Protein AF-A0A813VV79-F1 (afdb_monomer)

Nearest PDB structures (foldseek):
  6a3j-assembly1_D  TM=3.749E-01  e=3.540E+00  Pseudarthrobacter phenanthrenivorans Sphe3
  6a3g-assembly1_B  TM=3.731E-01  e=4.780E+00  Pseudarthrobacter phenanthrenivorans Sphe3
  6a3j-assembly1_C  TM=3.717E-01  e=4.780E+00  Pseudarthrobacter phenanthrenivorans Sphe3
  6a3f-assembly1_B-2  TM=2.585E-01  e=3.992E+00  Pseudarthrobacter phenanthrenivorans Sphe3

Structure (mmCIF, N/CA/C/O backbone):
data_AF-A0A813VV79-F1
#
_entry.id   AF-A0A813VV79-F1
#
loop_
_atom_site.group_PDB
_atom_site.id
_atom_site.type_symbol
_atom_site.label_atom_id
_atom_site.label_alt_id
_atom_site.label_comp_id
_atom_site.label_asym_id
_atom_site.label_entity_id
_atom_site.label_seq_id
_atom_site.pdbx_PDB_ins_code
_atom_site.Cartn_x
_atom_site.Cartn_y
_atom_site.Cartn_z
_atom_site.occupancy
_atom_site.B_iso_or_equiv
_atom_site.auth_seq_id
_atom_site.auth_comp_id
_atom_site.auth_asym_id
_atom_site.auth_atom_id
_atom_site.pdbx_PDB_model_num
ATOM 1 N N . MET A 1 1 ? 46.073 -3.521 -44.378 1.00 63.41 1 MET A N 1
ATOM 2 C CA . MET A 1 1 ? 46.141 -3.479 -42.897 1.00 63.41 1 MET A CA 1
ATOM 3 C C . MET A 1 1 ? 45.256 -2.360 -42.353 1.00 63.41 1 MET A C 1
ATOM 5 O O . MET A 1 1 ? 44.506 -2.613 -41.420 1.00 63.41 1 MET A O 1
ATOM 9 N N . ASP A 1 2 ? 45.267 -1.177 -42.974 1.00 77.50 2 ASP A N 1
ATOM 10 C CA . ASP A 1 2 ? 44.500 -0.005 -42.515 1.00 77.50 2 ASP A CA 1
ATOM 11 C C . ASP A 1 2 ? 42.972 -0.176 -42.568 1.00 77.50 2 ASP A C 1
ATOM 13 O O . ASP A 1 2 ? 42.283 0.219 -41.628 1.00 77.50 2 ASP A O 1
ATOM 17 N N . ASP A 1 3 ? 42.438 -0.859 -43.585 1.00 86.88 3 ASP A N 1
ATOM 18 C CA . ASP A 1 3 ? 40.991 -1.124 -43.687 1.00 86.88 3 ASP A CA 1
ATOM 19 C C . ASP A 1 3 ? 40.473 -2.044 -42.574 1.00 86.88 3 ASP A C 1
ATOM 21 O O . ASP A 1 3 ? 39.378 -1.841 -42.046 1.00 86.88 3 ASP A O 1
ATOM 25 N N . LEU A 1 4 ? 41.285 -3.026 -42.165 1.00 87.25 4 LEU A N 1
ATOM 26 C CA . LEU A 1 4 ? 40.946 -3.934 -41.069 1.00 87.25 4 LEU A CA 1
ATOM 27 C C . LEU A 1 4 ? 40.948 -3.193 -39.726 1.00 87.25 4 LEU A C 1
ATOM 29 O O . LEU A 1 4 ? 40.021 -3.354 -38.936 1.00 87.25 4 LEU A O 1
ATOM 33 N N . ASN A 1 5 ? 41.940 -2.331 -39.492 1.00 91.31 5 ASN A N 1
ATOM 34 C CA . ASN A 1 5 ? 42.005 -1.501 -38.287 1.00 91.31 5 ASN A CA 1
ATOM 35 C C . ASN A 1 5 ? 40.835 -0.504 -38.219 1.00 91.31 5 ASN A C 1
ATOM 37 O O . ASN A 1 5 ? 40.229 -0.325 -37.163 1.00 91.31 5 ASN A O 1
ATOM 41 N N . SER A 1 6 ? 40.468 0.099 -39.353 1.00 92.81 6 SER A N 1
ATOM 42 C CA . SER A 1 6 ? 39.303 0.984 -39.465 1.00 92.81 6 SER A CA 1
ATOM 43 C C . SER A 1 6 ? 37.993 0.246 -39.168 1.00 92.81 6 SER A C 1
ATOM 45 O O . SER A 1 6 ? 37.156 0.742 -38.411 1.00 92.81 6 SER A O 1
ATOM 47 N N . PHE A 1 7 ? 37.831 -0.971 -39.697 1.00 93.12 7 PHE A N 1
ATOM 48 C CA . PHE A 1 7 ? 36.673 -1.816 -39.410 1.00 93.12 7 PHE A CA 1
ATOM 49 C C . PHE A 1 7 ? 36.586 -2.195 -37.925 1.00 93.12 7 PHE A C 1
ATOM 51 O O . PHE A 1 7 ? 35.532 -2.020 -37.316 1.00 93.12 7 PHE A O 1
ATOM 58 N N . ILE A 1 8 ? 37.693 -2.637 -37.317 1.00 94.25 8 ILE A N 1
ATOM 59 C CA . ILE A 1 8 ? 37.753 -2.985 -35.887 1.00 94.25 8 ILE A CA 1
ATOM 60 C C . ILE A 1 8 ? 37.374 -1.782 -35.012 1.00 94.25 8 ILE A C 1
ATOM 62 O O . ILE A 1 8 ? 36.592 -1.932 -34.075 1.00 94.25 8 ILE A O 1
ATOM 66 N N . ASN A 1 9 ? 37.867 -0.583 -35.330 1.00 94.38 9 ASN A N 1
ATOM 67 C CA . ASN A 1 9 ? 37.539 0.625 -34.570 1.00 94.38 9 ASN A CA 1
ATOM 68 C C . ASN A 1 9 ? 36.052 0.992 -34.667 1.00 94.38 9 ASN A C 1
ATOM 70 O O . ASN A 1 9 ? 35.445 1.341 -33.657 1.00 94.38 9 ASN A O 1
ATOM 74 N N . LYS A 1 10 ? 35.441 0.857 -35.851 1.00 94.81 10 LYS A N 1
ATOM 75 C CA . LYS A 1 10 ? 33.994 1.069 -36.018 1.00 94.81 10 LYS A CA 1
ATOM 76 C C . LYS A 1 10 ? 33.174 0.060 -35.216 1.00 94.81 10 LYS A C 1
ATOM 78 O O . LYS A 1 10 ? 32.193 0.448 -34.590 1.00 94.81 10 LYS A O 1
ATOM 83 N N . GLN A 1 11 ? 33.590 -1.207 -35.201 1.00 95.31 11 GLN A N 1
ATOM 84 C CA . GLN A 1 11 ? 32.927 -2.242 -34.406 1.00 95.31 11 GLN A CA 1
ATOM 85 C C . GLN A 1 11 ? 33.036 -1.961 -32.903 1.00 95.31 11 GLN A C 1
ATOM 87 O O . GLN A 1 11 ? 32.039 -2.066 -32.198 1.00 95.31 11 GLN A O 1
ATOM 92 N N . ARG A 1 12 ? 34.202 -1.519 -32.409 1.00 95.31 12 ARG A N 1
ATOM 93 C CA . ARG A 1 12 ? 34.362 -1.113 -30.999 1.00 95.31 12 ARG A CA 1
ATOM 94 C C . ARG A 1 12 ? 33.433 0.036 -30.622 1.00 95.31 12 ARG A C 1
ATOM 96 O O . ARG A 1 12 ? 32.704 -0.080 -29.649 1.00 95.31 12 ARG A O 1
ATOM 103 N N . GLN A 1 13 ? 33.390 1.089 -31.436 1.00 95.62 13 GLN A N 1
ATOM 104 C CA . GLN A 1 13 ? 32.497 2.228 -31.198 1.00 95.62 13 GLN A CA 1
ATOM 105 C C . GLN A 1 13 ? 31.018 1.831 -31.223 1.00 95.62 13 GLN A C 1
ATOM 107 O O . GLN A 1 13 ? 30.213 2.391 -30.484 1.00 95.62 13 GLN A O 1
ATOM 112 N N . PHE A 1 14 ? 30.640 0.888 -32.090 1.00 95.75 14 PHE A N 1
ATOM 113 C CA . PHE A 1 14 ? 29.282 0.357 -32.107 1.00 95.75 14 PHE A CA 1
ATOM 114 C C . PHE A 1 14 ? 28.969 -0.416 -30.821 1.00 95.75 14 PHE A C 1
ATOM 116 O O . PHE A 1 14 ? 27.944 -0.152 -30.201 1.00 95.75 14 PHE A O 1
ATOM 123 N N . LEU A 1 15 ? 29.864 -1.308 -30.389 1.00 96.19 15 LEU A N 1
ATOM 124 C CA . LEU A 1 15 ? 29.694 -2.075 -29.153 1.00 96.19 15 LEU A CA 1
ATOM 125 C C . LEU A 1 15 ? 29.632 -1.174 -27.913 1.00 96.19 15 LEU A C 1
ATOM 127 O O . LEU A 1 15 ? 28.783 -1.396 -27.060 1.00 96.19 15 LEU A O 1
ATOM 131 N N . GLU A 1 16 ? 30.458 -0.128 -27.838 1.00 97.06 16 GLU A N 1
ATOM 132 C CA . GLU A 1 16 ? 30.405 0.867 -26.755 1.00 97.06 16 GLU A CA 1
ATOM 133 C C . GLU A 1 16 ? 29.064 1.608 -26.724 1.00 97.06 16 GLU A C 1
ATOM 135 O O . GLU A 1 16 ? 28.493 1.817 -25.657 1.00 97.06 16 GLU A O 1
ATOM 140 N N . LYS A 1 17 ? 28.519 1.978 -27.890 1.00 96.38 17 LYS A N 1
ATOM 141 C CA . LYS A 1 17 ? 27.184 2.589 -27.962 1.00 96.38 17 LYS A CA 1
ATOM 142 C C . LYS A 1 17 ? 26.100 1.630 -27.489 1.00 96.38 17 LYS A C 1
ATOM 144 O O . LYS A 1 17 ? 25.245 2.045 -26.722 1.00 96.38 17 LYS A O 1
ATOM 149 N N . VAL A 1 18 ? 26.142 0.373 -27.930 1.00 96.31 18 VAL A N 1
ATOM 150 C CA . VAL A 1 18 ? 25.165 -0.640 -27.509 1.00 96.31 18 VAL A CA 1
ATOM 151 C C . VAL A 1 18 ? 25.243 -0.877 -26.002 1.00 96.31 18 VAL A C 1
ATOM 153 O O . VAL A 1 18 ? 24.201 -0.897 -25.362 1.00 96.31 18 VAL A O 1
ATOM 156 N N . ALA A 1 19 ? 26.444 -0.988 -25.431 1.00 95.75 19 ALA A N 1
ATOM 157 C CA . ALA A 1 19 ? 26.625 -1.134 -23.988 1.00 95.75 19 ALA A CA 1
ATOM 158 C C . ALA A 1 19 ? 26.023 0.051 -23.215 1.00 95.75 19 ALA A C 1
ATOM 160 O O . ALA A 1 19 ? 25.222 -0.153 -22.313 1.00 95.75 19 ALA A O 1
ATOM 161 N N . ASN A 1 20 ? 26.308 1.285 -23.642 1.00 95.88 20 ASN A N 1
ATOM 162 C CA . ASN A 1 20 ? 25.757 2.477 -22.994 1.00 95.88 20 ASN A CA 1
ATOM 163 C C . ASN A 1 20 ? 24.224 2.567 -23.093 1.00 95.88 20 ASN A C 1
ATOM 165 O O . ASN A 1 20 ? 23.585 3.093 -22.188 1.00 95.88 20 ASN A O 1
ATOM 169 N N . GLU A 1 21 ? 23.624 2.128 -24.203 1.00 96.94 21 GLU A N 1
ATOM 170 C CA . GLU A 1 21 ? 22.161 2.089 -24.327 1.00 96.94 21 GLU A CA 1
ATOM 171 C C . GLU A 1 21 ? 21.547 0.966 -23.480 1.00 96.94 21 GLU A C 1
ATOM 173 O O . GLU A 1 21 ? 20.478 1.168 -22.913 1.00 96.94 21 GLU A O 1
ATOM 178 N N . LEU A 1 22 ? 22.225 -0.178 -23.334 1.00 95.75 22 LEU A N 1
ATOM 179 C CA . LEU A 1 22 ? 21.794 -1.247 -22.426 1.00 95.75 22 LEU A CA 1
ATOM 180 C C . LEU A 1 22 ? 21.783 -0.768 -20.969 1.00 95.75 22 LEU A C 1
ATOM 182 O O . LEU A 1 22 ? 20.759 -0.904 -20.309 1.00 95.75 22 LEU A O 1
ATOM 186 N N . ASP A 1 23 ? 22.850 -0.106 -20.514 1.00 95.94 23 ASP A N 1
ATOM 187 C CA . ASP A 1 23 ? 22.930 0.433 -19.148 1.00 95.94 23 ASP A CA 1
ATOM 188 C C . ASP A 1 23 ? 21.802 1.443 -18.853 1.00 95.94 23 ASP A C 1
ATOM 190 O O . ASP A 1 23 ? 21.273 1.509 -17.741 1.00 95.94 23 ASP A O 1
ATOM 194 N N . LYS A 1 24 ? 21.402 2.241 -19.854 1.00 96.38 24 LYS A N 1
ATOM 195 C CA . LYS A 1 24 ? 20.263 3.165 -19.722 1.00 96.38 24 LYS A CA 1
ATOM 196 C C . LYS A 1 24 ? 18.941 2.424 -19.597 1.00 96.38 24 LYS A C 1
ATOM 198 O O . LYS A 1 24 ? 18.138 2.790 -18.746 1.00 96.38 24 LYS A O 1
ATOM 203 N N . VAL A 1 25 ? 18.715 1.417 -20.441 1.00 96.69 25 VAL A N 1
ATOM 204 C CA . VAL A 1 25 ? 17.488 0.614 -20.398 1.00 96.69 25 VAL A CA 1
ATOM 205 C C . VAL A 1 25 ? 17.356 -0.076 -19.045 1.00 96.69 25 VAL A C 1
ATOM 207 O O . VAL A 1 25 ? 16.278 -0.025 -18.462 1.00 96.69 25 VAL A O 1
ATOM 210 N N . ASP A 1 26 ? 18.440 -0.639 -18.509 1.00 95.31 26 ASP A N 1
ATOM 211 C CA . ASP A 1 26 ? 18.433 -1.260 -17.181 1.00 95.31 26 ASP A CA 1
ATOM 212 C C . ASP A 1 26 ? 18.024 -0.245 -16.100 1.00 95.31 26 ASP A C 1
ATOM 214 O O . ASP A 1 26 ? 17.106 -0.496 -15.317 1.00 95.31 26 ASP A O 1
ATOM 218 N N . SER A 1 27 ? 18.604 0.961 -16.124 1.00 95.50 27 SER A N 1
ATOM 219 C CA . SER A 1 27 ? 18.218 2.026 -15.191 1.00 95.50 27 SER A CA 1
ATOM 220 C C . SER A 1 27 ? 16.762 2.488 -15.354 1.00 95.50 27 SER A C 1
ATOM 222 O O . SER A 1 27 ? 16.130 2.859 -14.363 1.00 95.50 27 SER A O 1
ATOM 224 N N . GLU A 1 28 ? 16.233 2.534 -16.578 1.00 96.38 28 GLU A N 1
ATOM 225 C CA . GLU A 1 28 ? 14.838 2.912 -16.839 1.00 96.38 28 GLU A CA 1
ATOM 226 C C . GLU A 1 28 ? 13.859 1.829 -16.371 1.00 96.38 28 GLU A C 1
ATOM 228 O O . GLU A 1 28 ? 12.793 2.151 -15.842 1.00 96.38 28 GLU A O 1
ATOM 233 N N . VAL A 1 29 ? 14.224 0.553 -16.523 1.00 95.69 29 VAL A N 1
ATOM 234 C CA . VAL A 1 29 ? 13.448 -0.585 -16.017 1.00 95.69 29 VAL A CA 1
ATOM 235 C C . VAL A 1 29 ? 13.380 -0.553 -14.491 1.00 95.69 29 VAL A C 1
ATOM 237 O O . VAL A 1 29 ? 12.292 -0.705 -13.935 1.00 95.69 29 VAL A O 1
ATOM 240 N N . ASP A 1 30 ? 14.493 -0.276 -13.811 1.00 93.44 30 ASP A N 1
ATOM 241 C CA . ASP A 1 30 ? 14.518 -0.141 -12.351 1.00 93.44 30 ASP A CA 1
ATOM 242 C C . ASP A 1 30 ? 13.627 1.013 -11.860 1.00 93.44 30 ASP A C 1
ATOM 244 O O . ASP A 1 30 ? 12.841 0.847 -10.919 1.00 93.44 30 ASP A O 1
ATOM 248 N N . ASP A 1 31 ? 13.682 2.178 -12.520 1.00 94.19 31 ASP A N 1
ATOM 249 C CA . ASP A 1 31 ? 12.796 3.300 -12.186 1.00 94.19 31 ASP A CA 1
ATOM 250 C C . ASP A 1 31 ? 11.322 2.957 -12.431 1.00 94.19 31 ASP A C 1
ATOM 252 O O . ASP A 1 31 ? 10.455 3.267 -11.606 1.00 94.19 31 ASP A O 1
ATOM 256 N N . PHE A 1 32 ? 11.027 2.286 -13.546 1.00 92.62 32 PHE A N 1
ATOM 257 C CA . PHE A 1 32 ? 9.676 1.854 -13.872 1.00 92.62 32 PHE A CA 1
ATOM 258 C C . PHE A 1 32 ? 9.128 0.878 -12.825 1.00 92.62 32 PHE A C 1
ATOM 260 O O . PHE A 1 32 ? 8.015 1.081 -12.334 1.00 92.62 32 PHE A O 1
ATOM 267 N N . ASN A 1 33 ? 9.917 -0.118 -12.418 1.00 88.25 33 ASN A N 1
ATOM 268 C CA . ASN A 1 33 ? 9.540 -1.076 -11.379 1.00 88.25 33 ASN A CA 1
ATOM 269 C C . ASN A 1 33 ? 9.225 -0.368 -10.055 1.00 88.25 33 ASN A C 1
ATOM 271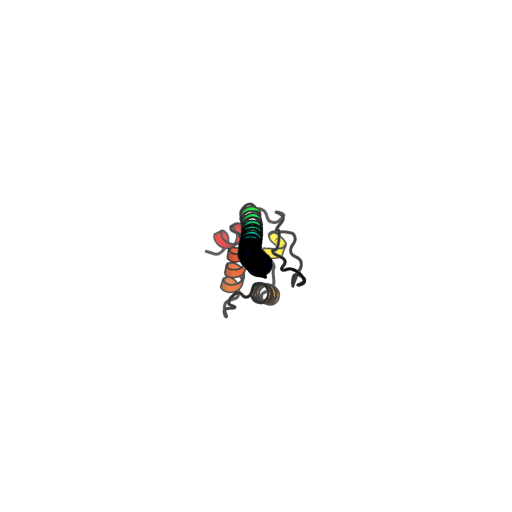 O O . ASN A 1 33 ? 8.151 -0.571 -9.485 1.00 88.25 33 ASN A O 1
ATOM 275 N N . ARG A 1 34 ? 10.084 0.566 -9.628 1.00 88.25 34 ARG A N 1
ATOM 276 C CA . ARG A 1 34 ? 9.845 1.390 -8.432 1.00 88.25 34 ARG A CA 1
ATOM 277 C C . ARG A 1 34 ? 8.551 2.204 -8.530 1.00 88.25 34 ARG A C 1
ATOM 279 O O . ARG A 1 34 ? 7.837 2.385 -7.542 1.00 88.25 34 ARG A O 1
ATOM 286 N N . ARG A 1 35 ? 8.227 2.739 -9.710 1.00 89.44 35 ARG A N 1
ATOM 287 C CA . ARG A 1 35 ? 6.979 3.491 -9.928 1.00 89.44 35 ARG A CA 1
ATOM 288 C C . ARG A 1 35 ? 5.745 2.593 -9.856 1.00 89.44 35 ARG A C 1
ATOM 290 O O . ARG A 1 35 ? 4.737 3.027 -9.302 1.00 89.44 35 ARG A O 1
ATOM 297 N N . ILE A 1 36 ? 5.819 1.371 -10.381 1.00 86.06 36 ILE A N 1
ATOM 298 C CA . ILE A 1 36 ? 4.733 0.384 -10.299 1.00 86.06 36 ILE A CA 1
ATOM 299 C C . ILE A 1 36 ? 4.491 -0.055 -8.852 1.00 86.06 36 ILE A C 1
ATOM 301 O O . ILE A 1 36 ? 3.337 -0.109 -8.422 1.00 86.06 36 ILE A O 1
ATOM 305 N N . GLU A 1 37 ? 5.548 -0.297 -8.080 1.00 85.00 37 GLU A N 1
ATOM 306 C CA 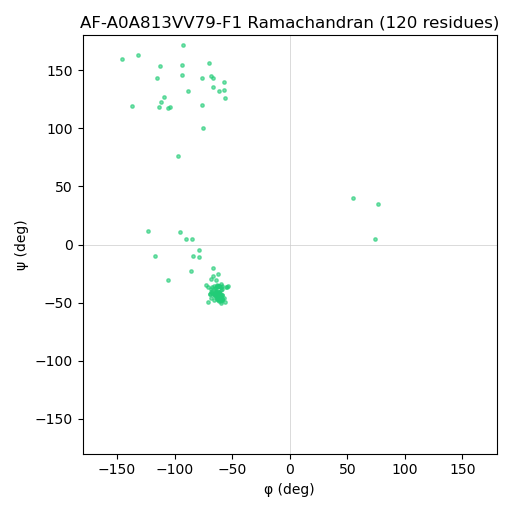. GLU A 1 37 ? 5.438 -0.635 -6.658 1.00 85.00 37 GLU A CA 1
ATOM 307 C C . GLU A 1 37 ? 4.744 0.491 -5.873 1.00 85.00 37 GLU A C 1
ATOM 309 O O . GLU A 1 37 ? 3.732 0.267 -5.207 1.00 85.00 37 GLU A O 1
ATOM 314 N N . ASN A 1 38 ? 5.204 1.734 -6.047 1.00 84.69 38 ASN A N 1
ATOM 315 C CA . ASN A 1 38 ? 4.593 2.903 -5.411 1.00 84.69 38 ASN A CA 1
ATOM 316 C C . ASN A 1 38 ? 3.121 3.100 -5.808 1.00 84.69 38 ASN A C 1
ATOM 318 O O . ASN A 1 38 ? 2.296 3.460 -4.965 1.00 84.69 38 ASN A O 1
ATOM 322 N N . LEU A 1 39 ? 2.776 2.864 -7.079 1.00 86.19 39 LEU A N 1
ATOM 323 C CA . LEU A 1 39 ? 1.392 2.941 -7.543 1.00 86.19 39 LEU A CA 1
ATOM 324 C C . LEU A 1 39 ? 0.527 1.869 -6.873 1.00 86.19 39 LEU A C 1
ATOM 326 O O . LEU A 1 39 ? -0.580 2.170 -6.433 1.00 86.19 39 LEU A O 1
ATOM 330 N N . SER A 1 40 ? 1.045 0.647 -6.756 1.00 86.62 40 SER A N 1
ATOM 331 C CA . SER A 1 40 ? 0.350 -0.474 -6.117 1.00 86.62 40 SER A CA 1
ATOM 332 C C . SER A 1 40 ? 0.068 -0.176 -4.642 1.00 86.62 40 SER A C 1
ATOM 334 O O . SER A 1 40 ? -1.063 -0.344 -4.183 1.00 86.62 40 SER A O 1
ATOM 336 N N . ILE A 1 41 ? 1.057 0.377 -3.929 1.00 89.75 41 ILE A N 1
ATOM 337 C CA . ILE A 1 41 ? 0.901 0.853 -2.548 1.00 89.75 41 ILE A CA 1
ATOM 338 C C . ILE A 1 41 ? -0.191 1.928 -2.456 1.00 89.75 41 ILE A C 1
ATOM 340 O O . ILE A 1 41 ? -1.059 1.868 -1.583 1.00 89.75 41 ILE A O 1
ATOM 344 N N . GLY A 1 42 ? -0.162 2.908 -3.363 1.00 91.44 42 GLY A N 1
ATOM 345 C CA . GLY A 1 42 ? -1.148 3.986 -3.415 1.00 91.44 42 GLY A CA 1
ATOM 346 C C . GLY A 1 42 ? -2.572 3.474 -3.633 1.00 91.44 42 GLY A C 1
ATOM 347 O O . GLY A 1 42 ? -3.473 3.854 -2.892 1.00 91.44 42 GLY A O 1
ATOM 348 N N . VAL A 1 43 ? -2.774 2.569 -4.595 1.00 92.00 43 VAL A N 1
ATOM 349 C CA . VAL A 1 43 ? -4.092 1.985 -4.899 1.00 92.00 43 VAL A CA 1
ATOM 350 C C . VAL A 1 43 ? -4.659 1.223 -3.701 1.00 92.00 43 VAL A C 1
ATOM 352 O O . VAL A 1 43 ? -5.840 1.370 -3.396 1.00 92.00 43 VAL A O 1
ATOM 355 N N . ILE A 1 44 ? -3.829 0.454 -2.991 1.00 92.81 44 ILE A N 1
ATOM 356 C CA . ILE A 1 44 ? -4.261 -0.284 -1.797 1.00 92.81 44 ILE A CA 1
ATOM 357 C C . ILE A 1 44 ? -4.713 0.678 -0.692 1.00 92.81 44 ILE A C 1
ATOM 359 O O . ILE A 1 44 ? -5.786 0.490 -0.120 1.00 92.81 44 ILE A O 1
ATOM 363 N N . ARG A 1 45 ? -3.954 1.752 -0.443 1.00 94.88 45 ARG A N 1
ATOM 364 C CA . ARG A 1 45 ? -4.336 2.787 0.530 1.00 94.88 45 ARG A CA 1
ATOM 365 C C . ARG A 1 45 ? -5.641 3.473 0.149 1.00 94.88 45 ARG A C 1
ATOM 367 O O . ARG A 1 45 ? -6.525 3.582 0.987 1.00 94.88 45 ARG A O 1
ATOM 374 N N . GLU A 1 46 ? -5.785 3.904 -1.103 1.0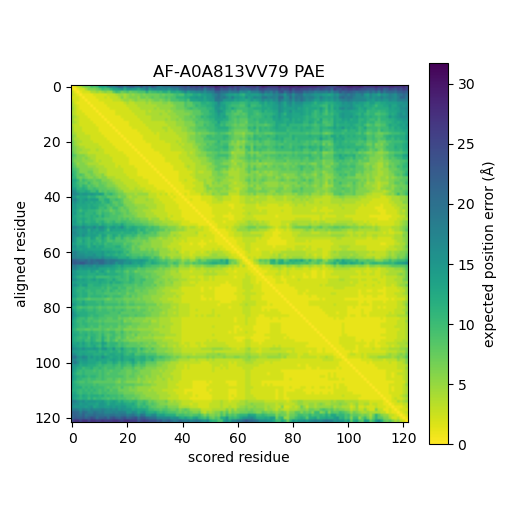0 94.06 46 GLU A N 1
ATOM 375 C CA . GLU A 1 46 ? -7.026 4.533 -1.576 1.00 94.06 46 GLU A CA 1
ATOM 376 C C . GLU A 1 46 ? -8.224 3.579 -1.483 1.00 94.06 46 GLU A C 1
ATOM 378 O O . GLU A 1 46 ? -9.316 4.007 -1.124 1.00 94.06 46 GLU A O 1
ATOM 383 N N . SER A 1 47 ? -8.027 2.280 -1.730 1.00 94.19 47 SER A N 1
ATOM 384 C CA . SER A 1 47 ? -9.071 1.274 -1.522 1.00 94.19 47 SER A CA 1
ATOM 385 C C . SER A 1 47 ? -9.478 1.173 -0.050 1.00 94.19 47 SER A C 1
ATOM 387 O O . SER A 1 47 ? -10.669 1.139 0.251 1.00 94.19 47 SER A O 1
ATOM 389 N N . ASN A 1 48 ? -8.513 1.144 0.872 1.00 96.25 48 ASN A N 1
ATOM 390 C CA . ASN A 1 48 ? -8.790 1.055 2.307 1.00 96.25 48 ASN A CA 1
ATOM 391 C C . ASN A 1 48 ? -9.477 2.312 2.858 1.00 96.25 48 ASN A C 1
ATOM 393 O O . ASN A 1 48 ? -10.264 2.198 3.795 1.00 96.25 48 ASN A O 1
ATOM 397 N N . LYS A 1 49 ? -9.275 3.491 2.252 1.00 95.00 49 LYS A N 1
ATOM 398 C CA . LYS A 1 49 ? -9.981 4.723 2.661 1.00 95.00 49 LYS A CA 1
ATOM 399 C C . LYS A 1 49 ? -11.490 4.621 2.481 1.00 95.00 49 LYS A C 1
ATOM 401 O O . LYS A 1 49 ? -12.247 5.301 3.169 1.00 95.00 49 LYS A O 1
ATOM 406 N N . LEU A 1 50 ? -11.932 3.770 1.557 1.00 92.62 50 LEU A N 1
ATOM 407 C CA . LEU A 1 50 ? -13.346 3.513 1.297 1.00 92.62 50 LEU A CA 1
ATOM 408 C C . LEU A 1 50 ? -13.972 2.563 2.332 1.00 92.62 50 LEU A C 1
ATOM 410 O O . LEU A 1 50 ? -15.195 2.428 2.356 1.00 92.62 50 LEU A O 1
ATOM 414 N N . ALA A 1 51 ? -13.172 1.911 3.184 1.00 92.38 51 ALA A N 1
ATOM 415 C CA . ALA A 1 51 ? -13.664 1.032 4.237 1.00 92.38 51 ALA A CA 1
ATOM 416 C C . ALA A 1 51 ? -14.232 1.858 5.402 1.00 92.38 51 ALA A C 1
ATOM 418 O O . ALA A 1 51 ? -13.495 2.381 6.235 1.00 92.38 51 ALA A O 1
ATOM 419 N N . CYS A 1 52 ? -15.558 1.980 5.452 1.00 87.62 52 CYS A N 1
ATOM 420 C CA . CYS A 1 52 ? -16.271 2.804 6.431 1.00 87.62 52 CYS A CA 1
ATOM 421 C C . CYS A 1 52 ? -17.199 2.015 7.367 1.00 87.62 52 CYS A C 1
ATOM 423 O O . CYS A 1 52 ? -17.686 2.568 8.352 1.00 87.62 52 CYS A O 1
ATOM 425 N N . GLU A 1 53 ? -17.429 0.729 7.098 1.00 91.94 53 GLU A N 1
ATOM 426 C CA . GLU A 1 53 ? -18.236 -0.161 7.931 1.00 91.94 53 GLU A CA 1
ATOM 427 C C . GLU A 1 53 ? -17.357 -1.243 8.560 1.00 91.94 53 GLU A C 1
ATOM 429 O O . GLU A 1 53 ? -16.339 -1.638 8.000 1.00 91.94 53 GLU A O 1
ATOM 434 N N . LEU A 1 54 ? -17.764 -1.782 9.712 1.00 91.25 54 LEU A N 1
ATOM 435 C CA . LEU A 1 54 ? -16.985 -2.798 10.434 1.00 91.25 54 LEU A CA 1
ATOM 436 C C . LEU A 1 54 ? -16.639 -4.022 9.568 1.00 91.25 54 LEU A C 1
ATOM 438 O O . LEU A 1 54 ? -15.534 -4.543 9.658 1.00 91.25 54 LEU A O 1
ATOM 442 N N . ASN A 1 55 ? -17.543 -4.445 8.686 1.00 95.31 55 ASN A N 1
ATOM 443 C CA . ASN A 1 55 ? -17.317 -5.586 7.794 1.00 95.31 55 ASN A CA 1
ATOM 444 C C . ASN A 1 55 ? -16.690 -5.188 6.447 1.00 95.31 55 ASN A C 1
ATOM 446 O O . ASN A 1 55 ? -16.572 -6.036 5.563 1.00 95.31 55 ASN A O 1
ATOM 450 N N . SER A 1 56 ? -16.334 -3.913 6.249 1.00 95.31 56 SER A N 1
ATOM 451 C CA . SER A 1 56 ? -15.661 -3.480 5.027 1.00 95.31 56 SER A CA 1
ATOM 452 C C . SER A 1 56 ? -14.324 -4.208 4.892 1.00 95.31 56 SER A C 1
ATOM 454 O O . SER A 1 56 ? -13.568 -4.257 5.867 1.00 95.31 56 SER A O 1
ATOM 456 N N . PRO A 1 57 ? -14.024 -4.767 3.709 1.00 96.38 57 PRO A N 1
ATOM 457 C CA . PRO A 1 57 ? -12.787 -5.492 3.495 1.00 96.38 57 PRO A CA 1
ATOM 458 C C . PRO A 1 57 ? -11.589 -4.543 3.540 1.00 96.38 57 PRO A C 1
ATOM 460 O O . PRO A 1 57 ? -11.669 -3.408 3.064 1.00 96.38 57 PRO A O 1
ATOM 463 N N . LEU A 1 58 ? -10.470 -5.035 4.064 1.00 96.50 58 LEU A N 1
ATOM 464 C CA . LEU A 1 58 ? -9.181 -4.357 4.018 1.00 96.50 58 LEU A CA 1
ATOM 465 C C . LEU A 1 58 ? -8.188 -5.164 3.190 1.00 96.50 58 LEU A C 1
ATOM 467 O O . LEU A 1 58 ? -8.162 -6.391 3.230 1.00 96.50 58 LEU A O 1
ATOM 471 N N . THR A 1 59 ? -7.342 -4.454 2.453 1.00 94.69 59 THR A N 1
ATOM 472 C CA . THR A 1 59 ? -6.198 -5.046 1.760 1.00 94.69 59 THR A CA 1
ATOM 473 C C . THR A 1 59 ? -4.921 -4.612 2.461 1.00 94.69 59 THR A C 1
ATOM 475 O O . THR A 1 59 ? -4.687 -3.420 2.664 1.00 94.69 59 THR A O 1
ATOM 478 N N . LEU A 1 60 ? -4.083 -5.576 2.834 1.00 93.44 60 LEU A N 1
ATOM 479 C CA . LEU A 1 60 ? -2.785 -5.305 3.439 1.00 93.44 60 LEU A CA 1
ATOM 480 C C . LEU A 1 60 ? -1.684 -5.282 2.380 1.00 93.44 60 LEU A C 1
ATOM 482 O O . LEU A 1 60 ? -1.715 -6.029 1.404 1.00 93.44 60 LEU A O 1
ATOM 486 N N . LEU A 1 61 ? -0.691 -4.425 2.604 1.00 90.06 61 LEU A N 1
ATOM 487 C CA . LEU A 1 61 ? 0.525 -4.388 1.801 1.00 90.06 61 LEU A CA 1
ATOM 488 C C . LEU A 1 61 ? 1.411 -5.557 2.216 1.00 90.06 61 LEU A C 1
ATOM 490 O O . LEU A 1 61 ? 1.793 -5.641 3.382 1.00 90.06 61 LEU A O 1
ATOM 494 N N . GLN A 1 62 ? 1.726 -6.443 1.279 1.00 90.19 62 GLN A N 1
ATOM 495 C CA . GLN A 1 62 ? 2.652 -7.543 1.501 1.00 90.19 62 GLN A CA 1
ATOM 496 C C . GLN A 1 62 ? 3.922 -7.303 0.684 1.00 90.19 62 GLN A C 1
ATOM 498 O O . GLN A 1 62 ? 3.851 -7.163 -0.536 1.00 90.19 62 GLN A O 1
ATOM 503 N N . TYR A 1 63 ? 5.072 -7.267 1.354 1.00 85.25 63 TYR A N 1
ATOM 504 C CA . TYR A 1 63 ? 6.375 -7.219 0.700 1.00 85.25 63 TYR A CA 1
ATOM 505 C C . TYR A 1 63 ? 6.759 -8.595 0.153 1.00 85.25 63 TYR A C 1
ATOM 507 O O . TYR A 1 63 ? 6.460 -9.631 0.757 1.00 85.25 63 TYR A O 1
ATOM 515 N N . GLU A 1 64 ? 7.412 -8.611 -1.011 1.00 77.50 64 GLU A N 1
ATOM 516 C CA . GLU A 1 64 ? 7.811 -9.854 -1.668 1.00 77.50 64 GLU A CA 1
ATOM 517 C C . GLU A 1 64 ? 8.671 -10.714 -0.732 1.00 77.50 64 GLU A C 1
ATOM 519 O O . GLU A 1 64 ? 9.705 -10.281 -0.230 1.00 77.50 64 GLU A O 1
ATOM 524 N N . ASN A 1 65 ? 8.249 -11.969 -0.542 1.00 81.62 65 ASN A N 1
ATOM 525 C CA . ASN A 1 65 ? 8.891 -12.990 0.297 1.00 81.62 65 ASN A CA 1
ATOM 526 C C . ASN A 1 65 ? 8.747 -12.827 1.819 1.00 81.62 65 ASN A C 1
ATOM 528 O O . ASN A 1 65 ? 9.269 -13.669 2.552 1.00 81.62 65 ASN A O 1
ATOM 532 N N . GLU A 1 66 ? 7.990 -11.842 2.307 1.00 88.06 66 GLU A N 1
ATOM 533 C CA . GLU A 1 66 ? 7.715 -11.705 3.739 1.00 88.06 66 GLU A CA 1
ATOM 534 C C . GLU A 1 66 ? 6.226 -11.938 4.043 1.00 88.06 66 GLU A C 1
ATOM 536 O O . GLU A 1 66 ? 5.363 -11.205 3.543 1.00 88.06 66 GLU A O 1
ATOM 541 N N . PRO A 1 67 ? 5.870 -12.963 4.843 1.00 93.06 67 PRO A N 1
ATOM 542 C CA . PRO A 1 67 ? 4.484 -13.185 5.228 1.00 93.06 67 PRO A CA 1
ATOM 543 C C . PRO A 1 67 ? 3.995 -12.050 6.130 1.00 93.06 67 PRO A C 1
ATOM 545 O O . PRO A 1 67 ? 4.735 -11.560 6.983 1.00 93.06 67 PRO A O 1
ATOM 548 N N . LEU A 1 68 ? 2.725 -11.671 5.972 1.00 94.88 68 LEU A N 1
ATOM 549 C CA . LEU A 1 68 ? 2.087 -10.719 6.877 1.00 94.88 68 LEU A CA 1
ATOM 550 C C . LEU A 1 68 ? 2.162 -11.236 8.324 1.00 94.88 68 LEU A C 1
ATOM 552 O O . LEU A 1 68 ? 1.949 -12.430 8.558 1.00 94.88 68 LEU A O 1
ATOM 556 N N . PRO A 1 69 ? 2.423 -10.360 9.310 1.00 96.06 69 PRO A N 1
ATOM 557 C CA . PRO A 1 69 ? 2.597 -10.787 10.694 1.00 96.06 69 PRO A CA 1
ATOM 558 C C . PRO A 1 69 ? 1.299 -11.313 11.318 1.00 96.06 69 PRO A C 1
ATOM 560 O O . PRO A 1 69 ? 1.359 -12.168 12.198 1.00 96.06 69 PRO A O 1
ATOM 563 N N . HIS A 1 70 ? 0.144 -10.807 10.869 1.00 96.62 70 HIS A N 1
ATOM 564 C CA . HIS A 1 70 ? -1.192 -11.247 11.278 1.00 96.62 70 HIS A CA 1
ATOM 565 C C . HIS A 1 70 ? -2.167 -11.146 10.103 1.00 96.62 70 HIS A C 1
ATOM 567 O O . HIS A 1 70 ? -1.941 -10.392 9.157 1.00 96.62 70 HIS A O 1
ATOM 573 N N . THR A 1 71 ? -3.273 -11.880 10.183 1.00 95.44 71 THR A N 1
ATOM 574 C CA . THR A 1 71 ? -4.375 -11.785 9.219 1.00 95.44 71 THR A CA 1
ATOM 575 C C . THR A 1 71 ? -5.362 -1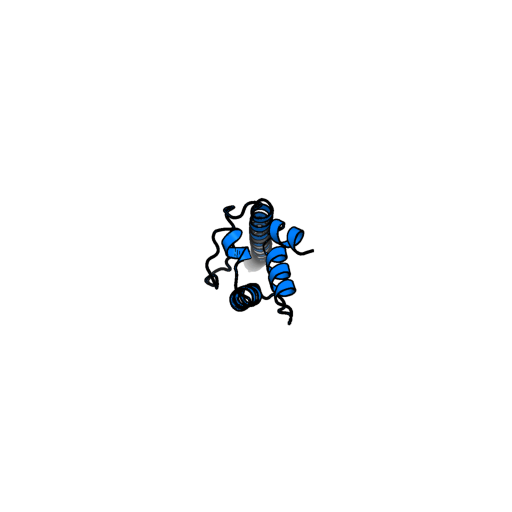0.707 9.658 1.00 95.44 71 THR A C 1
ATOM 577 O O . THR A 1 71 ? -5.760 -10.670 10.820 1.00 95.44 71 THR A O 1
ATOM 580 N N . ILE A 1 72 ? -5.748 -9.840 8.723 1.00 95.81 72 ILE A N 1
ATOM 581 C CA . ILE A 1 72 ? -6.793 -8.823 8.877 1.00 95.81 72 ILE A CA 1
ATOM 582 C C . ILE A 1 72 ? -7.605 -8.875 7.590 1.00 95.81 72 ILE A C 1
ATOM 584 O O . ILE A 1 72 ? -7.042 -8.660 6.517 1.00 95.81 72 ILE A O 1
ATOM 588 N N . GLU A 1 73 ? -8.896 -9.176 7.688 1.00 95.69 73 GLU A N 1
ATOM 589 C CA . GLU A 1 73 ? -9.778 -9.231 6.518 1.00 95.69 73 GLU A CA 1
ATOM 590 C C . GLU A 1 73 ? -10.701 -8.017 6.471 1.00 95.69 73 GLU A C 1
ATOM 592 O O . GLU A 1 73 ? -11.068 -7.558 5.390 1.00 95.69 73 GLU A O 1
ATOM 597 N N . THR A 1 74 ? -11.052 -7.473 7.637 1.00 97.19 74 THR A N 1
ATOM 598 C CA . THR A 1 74 ? -12.048 -6.412 7.776 1.00 97.19 74 THR A CA 1
ATOM 599 C C . THR A 1 74 ? -11.572 -5.250 8.641 1.00 97.19 74 THR A C 1
ATOM 601 O O . THR A 1 74 ? -10.641 -5.367 9.443 1.00 97.19 74 THR A O 1
ATOM 604 N N . LEU A 1 75 ? -12.264 -4.114 8.526 1.00 96.31 75 LEU A N 1
ATOM 605 C CA . LEU A 1 75 ? -12.073 -2.967 9.414 1.00 96.31 75 LEU A CA 1
ATOM 606 C C . LEU A 1 75 ? -12.255 -3.345 10.893 1.00 96.31 75 LEU A C 1
ATOM 608 O O . LEU A 1 75 ? -11.526 -2.854 11.754 1.00 96.31 75 LEU A O 1
ATOM 612 N N . ASN A 1 76 ? -13.193 -4.242 11.197 1.00 96.19 76 ASN A N 1
ATOM 613 C CA . ASN A 1 76 ? -13.413 -4.727 12.552 1.00 96.19 76 ASN A CA 1
ATOM 614 C C . ASN A 1 76 ? -12.188 -5.460 13.106 1.00 96.19 76 ASN A C 1
ATOM 616 O O . ASN A 1 76 ? -11.816 -5.221 14.255 1.00 96.19 76 ASN A O 1
ATOM 620 N N . ASP A 1 77 ? -11.543 -6.303 12.298 1.00 97.25 77 ASP A N 1
ATOM 621 C CA . ASP A 1 77 ? -10.318 -7.003 12.702 1.00 97.25 77 ASP A CA 1
ATOM 622 C C . ASP A 1 77 ? -9.201 -6.002 13.011 1.00 97.25 77 ASP A C 1
ATOM 624 O O . ASP A 1 77 ? -8.502 -6.135 14.015 1.00 97.25 77 ASP A O 1
ATOM 628 N N . PHE A 1 78 ? -9.082 -4.955 12.187 1.00 97.19 78 PHE A N 1
ATOM 629 C CA . PHE A 1 78 ? -8.107 -3.887 12.385 1.00 97.19 78 PHE A CA 1
ATOM 630 C C . PHE A 1 78 ? -8.342 -3.106 13.685 1.00 97.19 78 PHE A C 1
ATOM 632 O O . PHE A 1 78 ? -7.400 -2.867 14.442 1.00 97.19 78 PHE A O 1
ATOM 639 N N . ILE A 1 79 ? -9.588 -2.711 13.964 1.00 95.31 79 ILE A N 1
ATOM 640 C CA . ILE A 1 79 ? -9.956 -1.962 15.178 1.00 95.31 79 ILE A CA 1
ATOM 641 C C . ILE A 1 79 ? -9.614 -2.760 16.443 1.00 95.31 79 ILE A C 1
ATOM 643 O O . ILE A 1 79 ? -9.226 -2.178 17.453 1.00 95.31 79 ILE A O 1
ATOM 647 N N . HIS A 1 80 ? -9.733 -4.087 16.390 1.00 96.19 80 HIS A N 1
ATOM 648 C CA . HIS A 1 80 ? -9.535 -4.966 17.542 1.00 96.19 80 HIS A CA 1
ATOM 649 C C . HIS A 1 80 ? -8.123 -5.557 17.646 1.00 96.19 80 HIS A C 1
ATOM 651 O O . HIS A 1 80 ? -7.895 -6.443 18.475 1.00 96.19 80 HIS A O 1
ATOM 657 N N . LEU A 1 81 ? -7.159 -5.071 16.855 1.00 97.75 81 LEU A N 1
ATOM 658 C CA . LEU A 1 81 ? -5.763 -5.467 17.014 1.00 97.75 81 LEU A CA 1
ATOM 659 C C . LEU A 1 81 ? -5.272 -5.172 18.432 1.00 97.75 81 LEU A C 1
ATOM 661 O O . LEU A 1 81 ? -5.424 -4.077 18.971 1.00 97.75 81 LEU A O 1
ATOM 665 N N . THR A 1 82 ? -4.607 -6.155 19.029 1.00 98.00 82 THR A N 1
ATOM 666 C CA . THR A 1 82 ? -3.902 -5.942 20.293 1.00 98.00 82 THR A CA 1
ATOM 667 C C . THR A 1 82 ? -2.663 -5.063 20.075 1.00 98.00 82 THR A C 1
ATOM 669 O O . THR A 1 82 ? -2.077 -5.084 18.988 1.00 98.00 82 THR A O 1
ATOM 672 N N . PRO A 1 83 ? -2.162 -4.363 21.112 1.00 97.62 83 PRO A N 1
ATOM 673 C CA . PRO A 1 83 ? -0.947 -3.552 20.993 1.00 97.62 83 PRO A CA 1
ATOM 674 C C . PRO A 1 83 ? 0.270 -4.314 20.450 1.00 97.62 83 PRO A C 1
ATOM 676 O O . PRO A 1 83 ? 1.051 -3.774 19.672 1.00 97.62 83 PRO A O 1
ATOM 679 N N . SER A 1 84 ? 0.418 -5.596 20.806 1.00 98.06 84 SER A N 1
ATOM 680 C CA . SER A 1 84 ? 1.501 -6.426 20.267 1.00 98.06 84 SER A CA 1
ATOM 681 C C . SER A 1 84 ? 1.334 -6.689 18.771 1.00 98.06 84 SER A C 1
ATOM 683 O O . SER A 1 84 ? 2.327 -6.731 18.054 1.00 98.06 84 SER A O 1
ATOM 685 N N . GLN A 1 85 ? 0.103 -6.872 18.288 1.00 98.25 85 GLN A N 1
ATOM 686 C CA . GLN A 1 85 ? -0.150 -7.081 16.863 1.00 98.25 85 GLN A CA 1
ATOM 687 C C . GLN A 1 85 ? 0.110 -5.806 16.065 1.00 98.25 85 GLN A C 1
ATOM 689 O O . GLN A 1 85 ? 0.770 -5.877 15.030 1.00 98.25 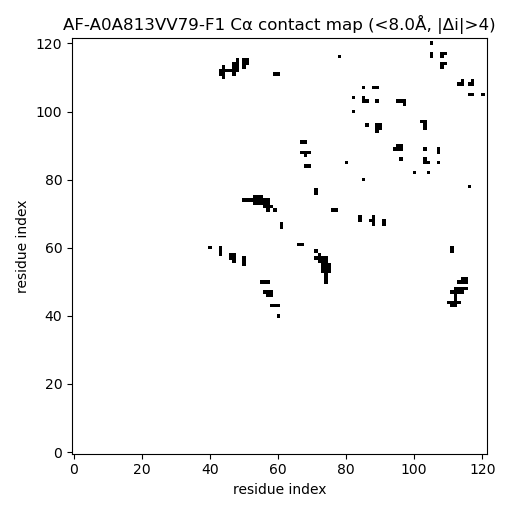85 GLN A O 1
ATOM 694 N N . VAL A 1 86 ? -0.320 -4.648 16.581 1.00 98.19 86 VAL A N 1
ATOM 695 C CA . VAL A 1 86 ? -0.001 -3.337 15.995 1.00 98.19 86 VAL A CA 1
ATOM 696 C C . VAL A 1 86 ? 1.513 -3.161 15.882 1.00 98.19 86 VAL A C 1
ATOM 698 O O . VAL A 1 86 ? 2.012 -2.878 14.798 1.00 98.19 86 VAL A O 1
ATOM 701 N N . ASN A 1 87 ? 2.266 -3.416 16.957 1.00 98.19 87 ASN A N 1
ATOM 702 C CA . ASN A 1 87 ? 3.724 -3.285 16.939 1.00 98.19 87 ASN A CA 1
ATOM 703 C C . ASN A 1 87 ? 4.400 -4.256 15.952 1.00 98.19 87 ASN A C 1
ATOM 705 O O . ASN A 1 87 ? 5.382 -3.877 15.319 1.00 98.19 87 ASN A O 1
ATOM 709 N N . ASN A 1 88 ? 3.869 -5.472 15.769 1.00 97.94 88 ASN A N 1
ATOM 710 C CA . ASN A 1 88 ? 4.381 -6.397 14.753 1.00 97.94 88 ASN A CA 1
ATOM 711 C C . ASN A 1 88 ? 4.186 -5.845 13.332 1.00 97.94 88 ASN A C 1
ATOM 713 O O . ASN A 1 88 ? 5.089 -5.968 12.509 1.00 97.94 88 ASN A O 1
ATOM 717 N N . PHE A 1 89 ? 3.040 -5.219 13.041 1.00 97.94 89 PHE A N 1
ATOM 718 C CA . PHE A 1 89 ? 2.818 -4.548 11.756 1.00 97.94 89 PHE A CA 1
ATOM 719 C C . PHE A 1 89 ? 3.700 -3.314 11.579 1.00 97.94 89 PHE A C 1
ATOM 721 O O . PHE A 1 89 ? 4.255 -3.127 10.502 1.00 97.94 89 PHE A O 1
ATOM 728 N N . LEU A 1 90 ? 3.871 -2.491 12.619 1.00 97.75 90 LEU A N 1
ATOM 729 C CA . LEU A 1 90 ? 4.779 -1.344 12.556 1.00 97.75 90 LEU A CA 1
ATOM 730 C C . LEU A 1 90 ? 6.213 -1.797 12.255 1.00 97.75 90 LEU A C 1
ATOM 732 O O . LEU A 1 90 ? 6.853 -1.219 11.386 1.00 97.75 90 LEU A O 1
ATOM 736 N N . ALA A 1 91 ? 6.691 -2.870 12.891 1.00 96.75 91 ALA A N 1
ATOM 737 C CA . ALA A 1 91 ? 8.002 -3.443 12.593 1.00 96.75 91 ALA A CA 1
ATOM 738 C C . ALA A 1 91 ? 8.095 -3.987 11.155 1.00 96.75 91 ALA A C 1
ATOM 740 O O . ALA A 1 91 ? 9.081 -3.718 10.474 1.00 96.75 91 ALA A O 1
ATOM 741 N N . TYR A 1 92 ? 7.062 -4.693 10.679 1.00 96.00 92 TYR A N 1
ATOM 742 C CA . TYR A 1 92 ? 6.982 -5.210 9.306 1.00 96.00 92 TYR A CA 1
ATOM 743 C C . TYR A 1 92 ? 7.058 -4.088 8.257 1.00 96.00 92 TYR A C 1
ATOM 745 O O . TYR A 1 92 ? 7.808 -4.180 7.292 1.00 96.00 92 TYR A O 1
ATOM 753 N N . TYR A 1 93 ? 6.343 -2.982 8.482 1.00 94.56 93 TYR A N 1
ATOM 754 C CA . TYR A 1 93 ? 6.364 -1.803 7.610 1.00 94.56 93 TYR A CA 1
ATOM 755 C C . TYR A 1 93 ? 7.507 -0.821 7.906 1.00 94.56 93 TYR A C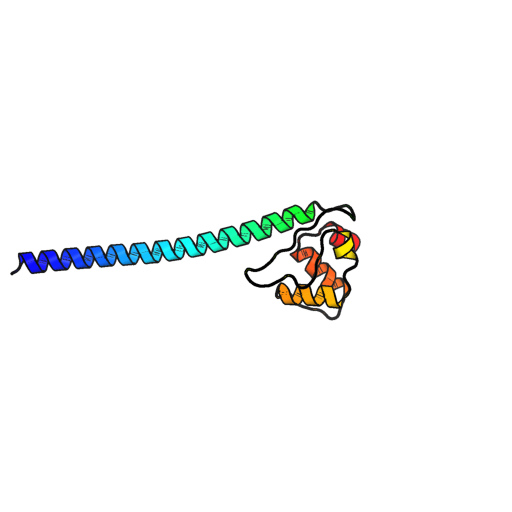 1
ATOM 757 O O . TYR A 1 93 ? 7.561 0.244 7.292 1.00 94.56 93 TYR A O 1
ATOM 765 N N . GLN A 1 94 ? 8.411 -1.165 8.831 1.00 95.25 94 GLN A N 1
ATOM 766 C CA . GLN A 1 94 ? 9.548 -0.337 9.251 1.00 95.25 94 GLN A CA 1
ATOM 767 C C . GLN A 1 94 ? 9.132 1.073 9.720 1.00 95.25 94 GLN A C 1
ATOM 769 O O . GLN A 1 94 ? 9.790 2.072 9.434 1.00 95.25 94 GLN A O 1
ATOM 774 N N . LEU A 1 95 ? 8.017 1.150 10.446 1.00 95.62 95 LEU A N 1
ATOM 775 C CA . LEU A 1 95 ? 7.456 2.365 11.028 1.00 95.62 95 LEU A CA 1
ATOM 776 C C . LEU A 1 95 ? 7.927 2.556 12.474 1.00 95.62 95 LEU A C 1
ATOM 778 O O . LEU A 1 95 ? 8.232 1.598 13.186 1.00 95.62 95 LEU A O 1
ATOM 782 N N . GLU A 1 96 ? 7.949 3.807 12.928 1.00 95.50 96 GLU A N 1
ATOM 783 C CA . GLU A 1 96 ? 8.324 4.135 14.303 1.00 95.50 96 GLU A CA 1
ATOM 784 C C . GLU A 1 96 ? 7.295 3.609 15.316 1.00 95.50 96 GLU A C 1
ATOM 786 O O . GLU A 1 96 ? 6.084 3.772 15.153 1.00 95.50 96 GLU A O 1
ATOM 791 N N . ILE A 1 97 ? 7.799 3.006 16.397 1.00 97.12 97 ILE A N 1
ATOM 792 C CA . ILE A 1 97 ? 7.000 2.510 17.520 1.00 97.12 97 ILE A CA 1
ATOM 793 C C . ILE A 1 97 ? 7.163 3.483 18.686 1.00 97.12 97 ILE A C 1
ATOM 795 O O . ILE A 1 97 ? 8.261 3.669 19.211 1.00 97.12 97 ILE A O 1
ATOM 799 N N . SER A 1 98 ? 6.059 4.084 19.110 1.00 95.88 98 SER A N 1
ATOM 800 C CA . SER A 1 98 ? 5.989 4.942 20.288 1.00 95.88 98 SER A CA 1
ATOM 801 C C . SER A 1 98 ? 5.581 4.154 21.542 1.00 95.88 98 SER A C 1
ATOM 803 O O . SER A 1 98 ? 5.155 2.999 21.475 1.00 95.88 98 SER A O 1
ATOM 805 N N . ASN A 1 99 ? 5.660 4.807 22.704 1.00 94.94 99 ASN A N 1
ATOM 806 C CA . ASN A 1 99 ? 5.188 4.248 23.977 1.00 94.94 99 ASN A CA 1
ATOM 807 C C . ASN A 1 99 ? 3.658 4.331 24.151 1.00 94.94 99 ASN A C 1
ATOM 809 O O . ASN A 1 99 ? 3.133 3.851 25.156 1.00 94.94 99 ASN A O 1
ATOM 813 N N . ASN A 1 100 ? 2.946 4.964 23.216 1.00 96.19 100 ASN A N 1
ATOM 814 C CA . ASN A 1 100 ? 1.501 5.120 23.251 1.00 96.19 100 ASN A CA 1
ATOM 815 C C . ASN A 1 100 ? 0.855 4.183 22.225 1.00 96.19 100 ASN A C 1
ATOM 817 O O . ASN A 1 100 ? 1.054 4.306 21.018 1.00 96.19 100 ASN A O 1
ATOM 821 N N . ASN A 1 101 ? 0.042 3.251 22.718 1.00 94.94 101 ASN A N 1
ATOM 822 C CA . ASN A 1 101 ? -0.628 2.271 21.869 1.00 94.94 101 ASN A CA 1
ATOM 823 C C . ASN A 1 101 ? -1.594 2.921 20.870 1.00 94.94 101 ASN A C 1
ATOM 825 O O . ASN A 1 101 ? -1.701 2.435 19.748 1.00 94.94 101 ASN A O 1
ATOM 829 N N . LEU A 1 102 ? -2.275 4.006 21.255 1.00 94.94 102 LEU A N 1
ATOM 830 C CA . LEU A 1 102 ? -3.193 4.707 20.360 1.00 94.94 102 LEU A CA 1
ATOM 831 C C . LEU A 1 102 ? -2.434 5.395 19.223 1.00 94.94 102 LEU A C 1
ATOM 833 O O . LEU A 1 102 ? -2.865 5.311 18.075 1.00 94.94 102 LEU A O 1
ATOM 837 N N . ASP A 1 103 ? -1.282 6.001 19.518 1.00 95.62 103 ASP A N 1
ATOM 838 C CA . ASP A 1 103 ? -0.436 6.635 18.499 1.00 95.62 103 ASP A CA 1
ATOM 839 C C . ASP A 1 103 ? 0.093 5.580 17.520 1.00 95.62 103 ASP A C 1
ATOM 841 O O . ASP A 1 103 ? 0.037 5.769 16.311 1.00 95.62 103 ASP A O 1
ATOM 845 N N . ASN A 1 104 ? 0.514 4.417 18.023 1.00 97.38 104 ASN A N 1
ATOM 846 C CA . ASN A 1 104 ? 0.959 3.294 17.193 1.00 97.38 104 ASN A CA 1
ATOM 847 C C . ASN A 1 104 ? -0.158 2.769 16.279 1.00 97.38 104 ASN A C 1
ATOM 849 O O . ASN A 1 104 ? 0.070 2.520 15.094 1.00 97.38 104 ASN A O 1
ATOM 853 N N . HIS A 1 105 ? -1.374 2.622 16.812 1.00 97.25 105 HIS A N 1
ATOM 854 C CA . HIS A 1 105 ? -2.534 2.156 16.048 1.00 97.25 105 HIS A CA 1
ATOM 855 C C . HIS A 1 105 ? -2.950 3.185 14.992 1.00 97.25 105 HIS A C 1
ATOM 857 O O . HIS A 1 105 ? -3.220 2.825 13.848 1.00 97.25 105 HIS A O 1
ATOM 863 N N . THR A 1 106 ? -2.905 4.469 15.348 1.00 95.94 106 THR A N 1
ATOM 864 C CA . THR A 1 106 ? -3.179 5.591 14.442 1.00 95.94 106 THR A CA 1
ATOM 865 C C . THR A 1 106 ? -2.12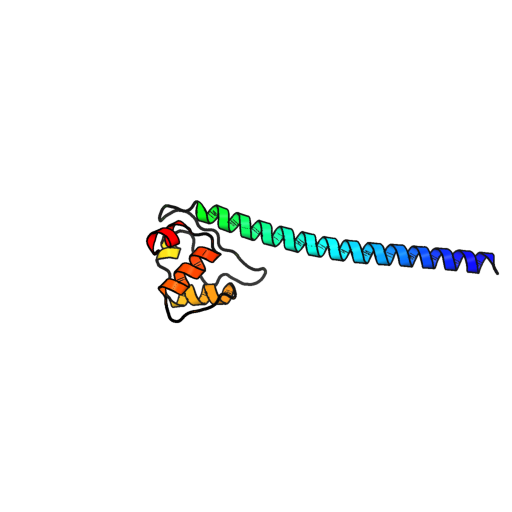8 5.684 13.339 1.00 95.94 106 THR A C 1
ATOM 867 O O . THR A 1 106 ? -2.484 5.824 12.172 1.00 95.94 106 THR A O 1
ATOM 870 N N . ASN A 1 107 ? -0.844 5.526 13.666 1.00 95.75 107 ASN A N 1
ATOM 871 C CA . ASN A 1 107 ? 0.247 5.502 12.690 1.00 95.75 107 ASN A CA 1
ATOM 872 C C . ASN A 1 107 ? 0.077 4.356 11.691 1.00 95.75 107 ASN A C 1
ATOM 874 O O . ASN A 1 107 ? 0.243 4.554 10.485 1.00 95.75 107 ASN A O 1
ATOM 878 N N . LEU A 1 108 ? -0.308 3.172 12.174 1.00 97.12 108 LEU A N 1
ATOM 879 C CA . LEU A 1 108 ? -0.610 2.043 11.304 1.00 97.12 108 LEU A CA 1
ATOM 880 C C . LEU A 1 108 ? -1.835 2.324 10.419 1.00 97.12 108 LEU A C 1
ATOM 882 O O . LEU A 1 108 ? -1.792 2.049 9.221 1.00 97.12 108 LEU A O 1
ATOM 886 N N . ALA A 1 109 ? -2.901 2.910 10.975 1.00 96.25 109 ALA A N 1
ATOM 887 C CA . ALA A 1 109 ? -4.102 3.275 10.223 1.00 96.25 109 ALA A CA 1
ATOM 888 C C . ALA A 1 109 ? -3.781 4.274 9.101 1.00 96.25 109 ALA A C 1
ATOM 890 O O . ALA A 1 109 ? -4.173 4.060 7.956 1.00 96.25 109 ALA A O 1
ATOM 891 N N . LEU A 1 110 ? -3.004 5.318 9.404 1.00 94.88 110 LEU A N 1
ATOM 892 C CA . LEU A 1 110 ? -2.545 6.311 8.431 1.00 94.88 110 LEU A CA 1
ATOM 893 C C . LEU A 1 110 ? -1.706 5.671 7.322 1.00 94.88 110 LEU A C 1
ATOM 895 O O . LEU A 1 110 ? -1.915 5.954 6.143 1.00 94.88 110 LEU A O 1
ATOM 899 N N . TYR A 1 111 ? -0.782 4.778 7.682 1.00 95.19 111 TYR A N 1
ATOM 900 C CA . TYR A 1 111 ? 0.041 4.074 6.705 1.00 95.19 111 TYR A CA 1
ATOM 901 C C . TYR A 1 111 ? -0.784 3.158 5.791 1.00 95.19 1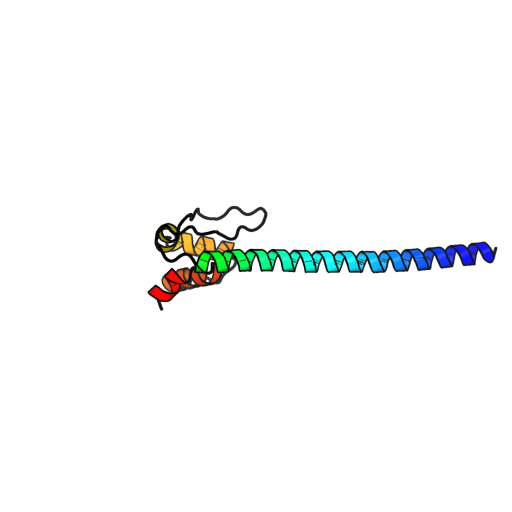11 TYR A C 1
ATOM 903 O O . TYR A 1 111 ? -0.485 3.059 4.601 1.00 95.19 111 TYR A O 1
ATOM 911 N N . LEU A 1 112 ? -1.814 2.494 6.318 1.00 95.44 112 LEU A N 1
ATOM 912 C CA . LEU A 1 112 ? -2.686 1.600 5.550 1.00 95.44 112 LEU A CA 1
ATOM 913 C C . LEU A 1 112 ? -3.816 2.331 4.809 1.00 95.44 112 LEU A C 1
ATOM 915 O O . LEU A 1 112 ? -4.469 1.710 3.973 1.00 95.44 112 LEU A O 1
ATOM 919 N N . GLY A 1 113 ? -4.034 3.622 5.075 1.00 95.38 113 GLY A N 1
ATOM 920 C CA . GLY A 1 113 ? -5.124 4.410 4.493 1.00 95.38 113 GLY A CA 1
ATOM 921 C C . GLY A 1 113 ? -6.492 4.124 5.117 1.00 95.38 113 GLY A C 1
ATOM 922 O O . GLY A 1 113 ? -7.485 4.121 4.409 1.00 95.38 113 GLY A O 1
ATOM 923 N N . ILE A 1 114 ? -6.570 3.833 6.416 1.00 95.50 114 ILE A N 1
ATOM 924 C CA . ILE A 1 114 ? -7.822 3.481 7.109 1.00 95.50 114 ILE A CA 1
ATOM 925 C C . ILE A 1 114 ? -8.400 4.725 7.802 1.00 95.50 114 ILE A C 1
ATOM 927 O O . ILE A 1 114 ? -8.307 4.894 9.021 1.00 95.50 114 ILE A O 1
ATOM 931 N N . ASP A 1 115 ? -9.007 5.614 7.014 1.00 91.44 115 ASP A N 1
ATOM 932 C CA . ASP A 1 115 ? -9.499 6.918 7.490 1.00 91.44 115 ASP A CA 1
ATOM 933 C C . ASP A 1 115 ? -10.622 6.792 8.533 1.00 91.44 115 ASP A C 1
ATOM 935 O O . ASP A 1 115 ? -10.730 7.622 9.436 1.00 91.44 115 ASP A O 1
ATOM 939 N N . ALA A 1 116 ? -11.443 5.739 8.454 1.00 87.19 116 ALA A N 1
ATOM 940 C CA . ALA A 1 116 ? -12.532 5.502 9.403 1.00 87.19 116 ALA A CA 1
ATOM 941 C C . ALA A 1 116 ? -12.038 5.366 10.853 1.00 87.19 116 ALA A C 1
ATOM 943 O O . ALA A 1 116 ? -12.686 5.873 11.766 1.00 87.19 116 ALA A O 1
ATOM 944 N N . PHE A 1 117 ? -10.872 4.741 11.061 1.00 89.25 117 PHE A N 1
ATOM 945 C CA . PHE A 1 117 ? -10.247 4.662 12.381 1.00 89.25 117 PHE A CA 1
ATOM 946 C C . PHE A 1 117 ? -9.709 6.029 12.809 1.00 89.25 117 PHE A C 1
ATOM 948 O O . PHE A 1 117 ? -10.002 6.504 13.902 1.00 89.25 117 PHE A O 1
ATOM 955 N N . VAL A 1 118 ? -8.957 6.690 11.927 1.00 83.12 118 VAL A N 1
ATOM 956 C CA . VAL A 1 118 ? -8.307 7.975 12.219 1.00 83.12 118 VAL A CA 1
ATOM 957 C C . VAL A 1 118 ? -9.332 9.031 12.643 1.00 83.12 118 VAL A C 1
ATOM 959 O O . VAL A 1 118 ? -9.155 9.676 13.670 1.00 83.12 118 VAL A O 1
ATOM 962 N N . ASN A 1 119 ? -10.444 9.150 11.915 1.00 81.25 119 ASN A N 1
ATOM 963 C CA . ASN A 1 119 ? -11.493 10.133 12.199 1.00 81.25 119 ASN A CA 1
ATOM 964 C C . ASN A 1 119 ? -12.235 9.887 13.524 1.00 81.25 119 ASN A C 1
ATOM 966 O O . ASN A 1 119 ? -12.884 10.796 14.035 1.00 81.25 119 ASN A O 1
ATOM 970 N N . GLN A 1 120 ? -12.190 8.666 14.064 1.00 79.00 120 GLN A N 1
ATOM 971 C CA . GLN A 1 120 ? -12.861 8.314 15.315 1.00 79.00 120 GLN A CA 1
ATOM 972 C C . GLN A 1 120 ? -12.008 8.630 16.555 1.00 79.00 120 GLN A C 1
ATOM 974 O O . GLN A 1 120 ? -12.558 8.783 17.647 1.00 79.00 120 GLN A O 1
ATOM 979 N N . TYR A 1 121 ? -10.684 8.714 16.394 1.00 69.38 121 TYR A N 1
ATOM 980 C CA . TYR A 1 121 ? -9.722 8.833 17.494 1.00 69.38 121 TYR A CA 1
ATOM 981 C C . TYR A 1 121 ? -8.811 10.077 17.407 1.00 69.38 121 TYR A C 1
ATOM 983 O O . TYR A 1 121 ? -7.844 10.168 18.166 1.00 69.38 121 TYR A O 1
ATOM 991 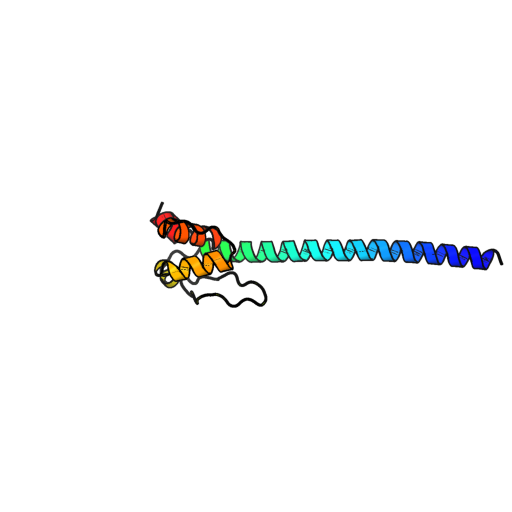N N . GLN A 1 122 ? -9.130 11.030 16.521 1.00 58.53 122 GLN A N 1
ATOM 992 C CA . GLN A 1 122 ? -8.614 12.411 16.510 1.00 58.53 122 GLN A CA 1
ATOM 993 C C . GLN A 1 122 ? -9.519 13.349 17.315 1.00 58.53 122 GLN A C 1
ATOM 995 O O . GLN A 1 122 ? -8.966 14.258 17.976 1.00 58.53 122 GLN A O 1
#

pLDDT: mean 92.76, std 6.46, range [58.53, 98.25]

Secondary structure (DSSP, 8-state):
-HHHHHHHHHHHHHHHHHHHHHHHHHHHHHHHHHHHHHHHHHHHHHHHHT--STT-B------TT---SS---BHHHHHT--HHHHHHHHHHTT----S-HHHHHHHHHHHHT-HHHHHHH-

Organism: NCBI:txid104777

Mean predicted aligned error: 6.08 Å

Foldseek 3Di:
DVVVVVVVVVVVVVVVVVVVVVVVVVVVVVVVVVVVLVVVQVVQLVQLLPQQDFARFHDDDDDPPDDQPDDDGGNVSLVPDDLVSLVSNCVVVVHDDDPDSLVSSLSSCVSRNNVNSNVVSD

Solvent-accessible surface area (backbone atoms only — not comparable to full-atom values): 6965 Å² total; per-residue (Å²): 112,67,68,60,53,53,49,51,53,54,52,50,54,49,52,54,51,53,52,56,51,49,58,48,50,54,55,51,51,53,53,49,52,55,50,51,52,54,48,53,55,48,52,39,20,59,55,18,44,70,31,75,47,57,81,26,62,46,66,79,91,68,58,92,95,50,80,70,88,68,92,57,58,24,45,44,52,56,74,66,54,49,67,69,55,44,51,45,48,29,57,74,71,71,46,86,81,65,98,44,62,66,60,38,47,44,53,49,26,63,73,47,23,30,48,54,60,45,75,73,78,112

Radius of gyration: 24.56 Å; Cα contacts (8 Å, |Δi|>4): 98; chains: 1; bounding box: 64×26×68 Å

Sequence (122 aa):
MDDLNSFINKQRQFLEKVANELDKVDSEVDDFNRRIENLSIGVIRESNKLACELNSPLTLLQYENEPLPHTIETLNDFIHLTPSQVNNFLAYYQLEISNNNLDNHTNLALYLGIDAFVNQYQ